Protein AF-A0A8H3FUB1-F1 (afdb_monomer_lite)

InterPro domains:
  IPR019400 Peptidase C65, otubain [PF10275] (20-75)
  IPR038765 Papain-like cysteine peptidase superfamily [SSF54001] (29-77)

Radius of gyration: 18.66 Å; chains: 1; bounding box: 60×20×40 Å

pLDDT: mean 89.92, std 8.13, range [55.28, 97.12]

Organism: NCBI:txid116794

Secondary structure (DSSP, 8-state):
---HHHHHHHHHHHHH------S-SBPPPEETHHHHHHTTTS-HHHHHHHHHHHHH-SEE--B--SS-HHHHHHHHHHHHHHHHHHT-

Structure (mmCIF, N/CA/C/O backbone):
data_AF-A0A8H3FUB1-F1
#
_entry.id   AF-A0A8H3FUB1-F1
#
loop_
_atom_site.group_PDB
_atom_site.id
_atom_site.type_symbol
_atom_site.label_atom_id
_atom_site.label_alt_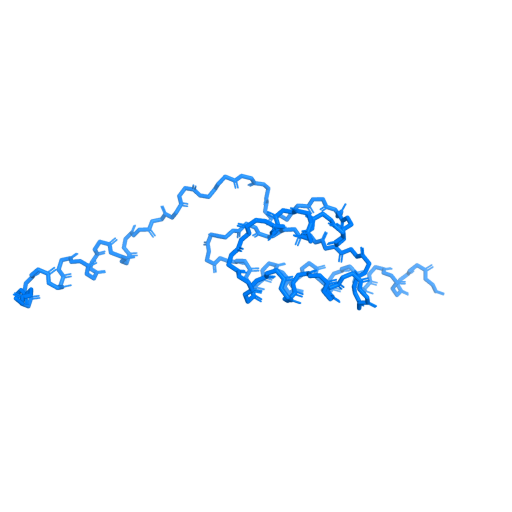id
_atom_site.label_comp_id
_atom_site.label_asym_id
_atom_site.label_entity_id
_atom_site.label_seq_id
_atom_site.pdbx_PDB_ins_code
_atom_site.Cartn_x
_atom_site.Cartn_y
_atom_site.Cartn_z
_atom_site.occupancy
_atom_site.B_iso_or_equiv
_atom_site.auth_seq_id
_atom_site.auth_comp_id
_atom_site.auth_asym_id
_atom_site.auth_atom_id
_atom_site.pdbx_PDB_model_num
ATOM 1 N N . MET A 1 1 ? -30.634 3.565 13.328 1.00 74.38 1 MET A N 1
ATOM 2 C CA . MET A 1 1 ? -29.521 4.444 13.746 1.00 74.38 1 MET A CA 1
ATOM 3 C C . MET A 1 1 ? -28.854 3.759 14.924 1.00 74.38 1 MET A C 1
ATOM 5 O O . MET A 1 1 ? -29.599 3.267 15.760 1.00 74.38 1 MET A O 1
ATOM 9 N N . LYS A 1 2 ? -27.522 3.631 14.946 1.00 81.25 2 LYS A N 1
ATOM 10 C CA . LYS A 1 2 ? -26.821 3.005 16.082 1.00 81.25 2 LYS A CA 1
ATOM 11 C C . LYS A 1 2 ? -26.996 3.868 17.334 1.00 81.25 2 LYS A C 1
ATOM 13 O O . LYS A 1 2 ? -27.036 5.093 17.203 1.00 81.25 2 LYS A O 1
ATOM 18 N N . THR A 1 3 ? -27.136 3.251 18.502 1.00 93.94 3 THR A N 1
ATOM 19 C CA . THR A 1 3 ? -27.227 3.985 19.775 1.00 93.94 3 THR A CA 1
ATOM 20 C C . THR A 1 3 ? -25.858 4.549 20.164 1.00 93.94 3 THR A C 1
ATOM 22 O O . THR A 1 3 ? -24.824 4.088 19.680 1.00 93.94 3 THR A O 1
ATOM 25 N N . GLU A 1 4 ? -25.820 5.558 21.036 1.00 93.38 4 GLU A N 1
ATOM 26 C CA . GLU A 1 4 ? -24.548 6.127 21.513 1.00 93.38 4 GLU A CA 1
ATOM 27 C C . GLU A 1 4 ? -23.675 5.080 22.219 1.00 93.38 4 GLU A C 1
ATOM 29 O O . GLU A 1 4 ? -22.460 5.060 22.032 1.00 93.38 4 GLU A O 1
ATOM 34 N N . GLU A 1 5 ? -24.294 4.160 22.960 1.00 93.44 5 GLU A N 1
ATOM 35 C CA . GLU A 1 5 ? -23.608 3.053 23.630 1.00 93.44 5 GLU A CA 1
ATOM 36 C C . GLU A 1 5 ? -22.989 2.068 22.626 1.00 93.44 5 GLU A C 1
ATOM 38 O O . GLU A 1 5 ? -21.826 1.681 22.760 1.00 93.44 5 GLU A O 1
ATOM 43 N N . GLU A 1 6 ? -23.723 1.715 21.565 1.00 94.69 6 GLU A N 1
ATOM 44 C CA . GLU A 1 6 ? -23.194 0.889 20.476 1.00 94.69 6 GLU A CA 1
ATOM 45 C C . GLU A 1 6 ? -22.015 1.577 19.780 1.00 94.69 6 GLU A C 1
ATOM 47 O O . GLU A 1 6 ? -21.003 0.937 19.493 1.00 94.69 6 GLU A O 1
ATOM 52 N N . MET A 1 7 ? -22.112 2.886 19.534 1.00 94.88 7 MET A N 1
ATOM 53 C CA . MET A 1 7 ? -21.035 3.667 18.923 1.00 94.88 7 MET A CA 1
ATOM 54 C C . MET A 1 7 ? -19.798 3.744 19.828 1.00 94.88 7 MET A C 1
ATOM 56 O O . MET A 1 7 ? -18.680 3.576 19.340 1.00 94.88 7 MET A O 1
ATOM 60 N N . ALA A 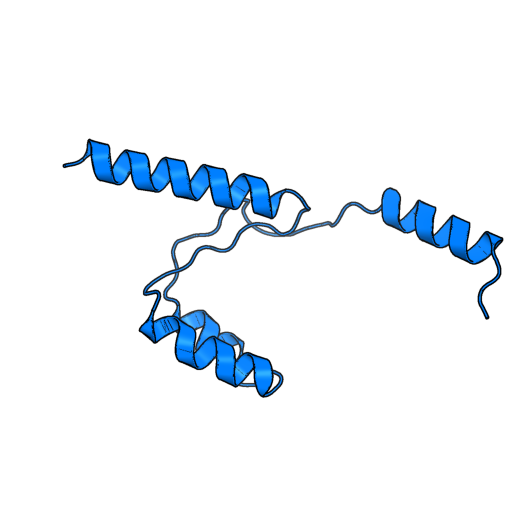1 8 ? -19.981 3.925 21.138 1.00 94.50 8 ALA A N 1
ATOM 61 C CA . ALA A 1 8 ? -18.891 3.936 22.110 1.00 94.50 8 ALA A CA 1
ATOM 62 C C . ALA A 1 8 ? -18.187 2.573 22.201 1.00 94.50 8 ALA A C 1
ATOM 64 O O . ALA A 1 8 ? -16.956 2.506 22.221 1.00 94.50 8 ALA A O 1
ATOM 65 N N . ASN A 1 9 ? -18.946 1.473 22.187 1.00 95.00 9 ASN A N 1
ATOM 66 C CA . ASN A 1 9 ? -18.366 0.132 22.187 1.00 95.00 9 ASN A CA 1
ATOM 67 C C . ASN A 1 9 ? -17.598 -0.154 20.886 1.00 95.00 9 ASN A C 1
ATOM 69 O O . ASN A 1 9 ? -16.492 -0.688 20.934 1.00 95.00 9 ASN A O 1
ATOM 73 N N . LEU A 1 10 ? -18.130 0.254 19.729 1.00 94.81 10 LEU A N 1
ATOM 74 C CA . LEU A 1 10 ? -17.423 0.131 18.450 1.00 94.81 10 LEU A CA 1
ATOM 75 C C . LEU A 1 10 ? -16.129 0.953 18.425 1.00 94.81 10 LEU A C 1
ATOM 77 O O . LEU A 1 10 ? -15.114 0.458 17.941 1.00 94.81 10 LEU A O 1
ATOM 81 N N . GLN A 1 11 ? -16.135 2.167 18.983 1.00 93.62 11 GLN A N 1
ATOM 82 C CA . GLN A 1 11 ? -14.920 2.973 19.107 1.00 93.62 11 GLN A CA 1
ATOM 83 C C . GLN A 1 11 ? -13.881 2.282 19.995 1.00 93.62 11 GLN A C 1
ATOM 85 O O . GLN A 1 11 ? -12.708 2.229 19.633 1.00 93.62 11 GLN A O 1
ATOM 90 N N . ARG A 1 12 ? -14.300 1.712 21.132 1.00 95.31 12 ARG A N 1
ATOM 91 C CA . ARG A 1 12 ? -13.404 0.963 22.022 1.00 95.31 12 ARG A CA 1
ATOM 92 C C . ARG A 1 12 ? -12.794 -0.247 21.310 1.00 95.31 12 ARG A C 1
ATOM 94 O O . ARG A 1 12 ? -11.580 -0.397 21.311 1.00 95.31 12 ARG A O 1
ATOM 101 N N . LEU A 1 13 ? -13.617 -1.055 20.637 1.00 93.25 13 LEU A N 1
ATOM 102 C CA . LEU A 1 13 ? -13.146 -2.200 19.850 1.00 93.25 13 LEU A CA 1
ATOM 103 C C . LEU A 1 13 ? -12.179 -1.780 18.736 1.00 93.25 13 LEU A C 1
ATOM 105 O O . LEU A 1 13 ? -11.213 -2.487 18.477 1.00 93.25 13 LEU A O 1
ATOM 109 N N . SER A 1 14 ? -12.413 -0.629 18.100 1.00 89.00 14 SER A N 1
ATOM 110 C CA . SER A 1 14 ? -11.506 -0.088 17.087 1.00 89.00 14 SER A CA 1
ATOM 111 C C . SER A 1 14 ? -10.175 0.390 17.672 1.00 89.00 14 SER A C 1
ATOM 113 O O . SER A 1 14 ? -9.162 0.274 16.991 1.00 89.00 14 SER A O 1
ATOM 115 N N . ASN A 1 15 ? -10.167 0.942 18.889 1.00 89.81 15 ASN A N 1
ATOM 116 C CA . ASN A 1 15 ? -8.941 1.389 19.559 1.00 89.81 15 ASN A CA 1
ATOM 117 C C . ASN A 1 15 ? -8.074 0.204 20.002 1.00 89.81 15 ASN A C 1
ATOM 119 O O . ASN A 1 15 ? -6.852 0.272 19.907 1.00 89.81 15 ASN A O 1
ATOM 123 N N . ASP A 1 16 ? -8.715 -0.869 20.468 1.00 90.69 16 ASP A N 1
ATOM 124 C CA . ASP A 1 16 ? -8.044 -2.079 20.955 1.00 90.69 16 ASP A CA 1
ATOM 125 C C . ASP A 1 16 ? -7.626 -3.022 19.806 1.00 90.69 16 ASP A C 1
ATOM 127 O O . ASP A 1 16 ? -6.924 -4.011 20.027 1.00 90.69 16 ASP A O 1
ATOM 131 N N . TYR A 1 17 ? -8.071 -2.753 18.573 1.00 85.44 17 TYR A N 1
ATOM 132 C CA . TYR A 1 17 ? -7.791 -3.603 17.423 1.00 85.44 17 TYR A CA 1
ATOM 133 C C . TYR A 1 17 ? -6.314 -3.539 17.027 1.00 85.44 17 TYR A C 1
ATOM 135 O O . TYR A 1 17 ? -5.810 -2.513 16.567 1.00 85.44 17 TYR A O 1
ATOM 143 N N . VAL A 1 18 ? -5.638 -4.682 17.127 1.00 80.12 18 VAL A N 1
ATOM 144 C CA . VAL A 1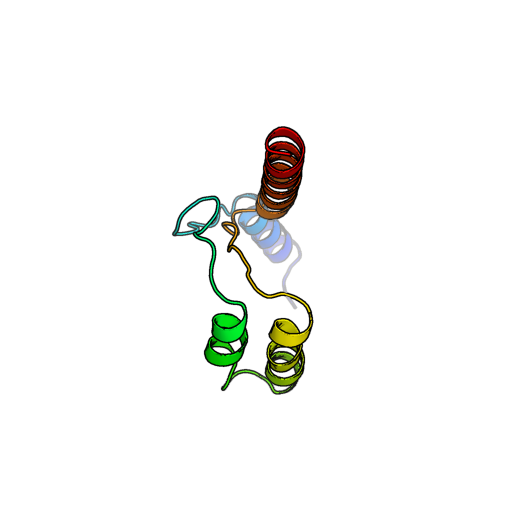 18 ? -4.296 -4.883 16.581 1.00 80.12 18 VAL A CA 1
ATOM 145 C C . VAL A 1 18 ? -4.424 -5.737 15.321 1.00 80.12 18 VAL A C 1
ATOM 147 O O . VAL A 1 18 ? -4.873 -6.881 15.414 1.00 80.12 18 VAL A O 1
ATOM 150 N N . PRO A 1 19 ? -4.047 -5.226 14.136 1.00 74.50 19 PRO A N 1
ATOM 151 C CA . PRO A 1 19 ? -4.099 -6.022 12.923 1.00 74.50 19 PRO A CA 1
ATOM 152 C C . PRO A 1 19 ? -3.082 -7.161 13.002 1.00 74.50 19 PRO A C 1
ATOM 154 O O . PRO A 1 19 ? -1.884 -6.931 13.184 1.00 74.50 19 PRO A O 1
ATOM 157 N N . GLU A 1 20 ? -3.534 -8.391 12.771 1.00 76.38 20 GLU A N 1
ATOM 158 C CA . GLU A 1 20 ? -2.642 -9.500 12.438 1.00 76.38 20 GLU A CA 1
ATOM 159 C C . GLU A 1 20 ? -2.119 -9.292 11.015 1.00 76.38 20 GLU A C 1
ATOM 161 O O . GLU A 1 20 ? -2.593 -9.902 10.066 1.00 76.38 20 GLU A O 1
ATOM 166 N N . ALA A 1 21 ? -1.181 -8.365 10.833 1.00 75.31 21 ALA A N 1
ATOM 167 C CA . ALA A 1 21 ? -0.569 -8.143 9.533 1.00 75.31 21 ALA A CA 1
ATOM 168 C C . ALA A 1 21 ? 0.466 -9.250 9.260 1.00 75.31 21 ALA A C 1
ATOM 170 O O . ALA A 1 21 ? 1.427 -9.422 10.019 1.00 75.31 21 ALA A O 1
ATOM 171 N N . GLN A 1 22 ? 0.289 -10.002 8.175 1.00 78.50 22 GLN A N 1
ATOM 172 C CA . GLN A 1 22 ? 1.251 -11.002 7.704 1.00 78.50 22 GLN A CA 1
ATOM 173 C C . GLN A 1 22 ? 2.315 -10.366 6.798 1.00 78.50 22 GLN A C 1
ATOM 175 O O . GLN A 1 22 ? 2.066 -9.366 6.124 1.00 78.50 22 GLN A O 1
ATOM 180 N N . GLY A 1 23 ? 3.502 -10.977 6.772 1.00 81.38 23 GLY A N 1
ATOM 181 C CA . GLY A 1 23 ? 4.622 -10.573 5.921 1.00 81.38 23 GLY A CA 1
ATOM 182 C C . GLY A 1 23 ? 5.716 -9.778 6.638 1.00 81.38 23 GLY A C 1
ATOM 183 O O . GLY A 1 23 ? 5.597 -9.414 7.815 1.00 81.38 23 GLY A O 1
ATOM 184 N N . ASP A 1 24 ? 6.794 -9.540 5.894 1.00 88.56 24 ASP A N 1
ATOM 185 C CA . ASP A 1 24 ? 7.991 -8.843 6.363 1.00 88.56 24 ASP A CA 1
ATOM 186 C C . ASP A 1 24 ? 7.723 -7.360 6.633 1.00 88.56 24 ASP A C 1
ATOM 188 O O . ASP A 1 24 ? 6.868 -6.735 6.004 1.00 88.56 24 ASP A O 1
ATOM 192 N N . LEU A 1 25 ? 8.493 -6.768 7.552 1.00 90.00 25 LEU A N 1
ATOM 193 C CA . LEU A 1 25 ? 8.374 -5.350 7.913 1.00 90.00 25 LEU A CA 1
ATOM 194 C C . LEU A 1 25 ? 8.567 -4.426 6.698 1.00 90.00 25 LEU A C 1
ATOM 196 O O . LEU A 1 25 ? 7.811 -3.465 6.524 1.00 90.00 25 LEU A O 1
ATOM 200 N N . VAL A 1 26 ? 9.552 -4.749 5.858 1.00 92.69 26 VAL A N 1
ATOM 201 C CA . VAL A 1 26 ? 9.815 -4.141 4.551 1.00 92.69 26 VAL A CA 1
ATOM 202 C C . VAL A 1 26 ? 10.100 -5.273 3.570 1.00 92.69 26 VAL A C 1
ATOM 204 O O . VAL A 1 26 ? 10.979 -6.095 3.814 1.00 92.69 26 VAL A O 1
ATOM 207 N N . GLY A 1 27 ? 9.360 -5.319 2.468 1.00 92.00 27 GLY A N 1
ATOM 208 C CA . GLY A 1 27 ? 9.501 -6.348 1.449 1.00 92.00 27 GLY A CA 1
ATOM 209 C C . GLY A 1 27 ? 10.741 -6.182 0.568 1.00 92.00 27 GLY A C 1
ATOM 210 O O . GLY A 1 27 ? 11.444 -5.162 0.563 1.00 92.00 27 GLY A O 1
ATOM 211 N N . HIS A 1 28 ? 10.989 -7.204 -0.246 1.00 93.38 28 HIS A N 1
ATOM 212 C CA . HIS A 1 28 ? 12.021 -7.170 -1.278 1.00 93.38 28 HIS A CA 1
ATOM 213 C C . HIS A 1 28 ? 11.718 -6.129 -2.364 1.00 93.38 28 HIS A C 1
ATOM 215 O O . HIS A 1 28 ? 10.564 -5.761 -2.596 1.00 93.38 28 HIS A O 1
ATOM 221 N N . LEU A 1 29 ? 12.771 -5.665 -3.041 1.00 94.25 29 LEU A N 1
ATOM 222 C CA . LEU A 1 29 ? 12.648 -4.765 -4.183 1.00 94.25 29 LEU A CA 1
ATOM 223 C C . LEU A 1 29 ? 11.967 -5.512 -5.335 1.00 94.25 29 LEU A C 1
ATOM 225 O O . LEU A 1 29 ? 12.444 -6.562 -5.761 1.00 94.25 29 LEU A O 1
ATOM 229 N N . ARG A 1 30 ? 10.851 -4.981 -5.833 1.00 96.06 30 ARG A N 1
ATOM 230 C CA . ARG A 1 30 ? 10.064 -5.560 -6.931 1.00 96.06 30 ARG A CA 1
ATOM 231 C C . ARG A 1 30 ? 9.894 -4.540 -8.048 1.00 96.06 30 ARG A C 1
ATOM 233 O O . ARG A 1 30 ? 9.864 -3.340 -7.792 1.00 96.06 30 ARG A O 1
ATOM 240 N N . SER A 1 31 ? 9.749 -5.010 -9.286 1.00 96.62 31 SER A N 1
ATOM 241 C CA . SER A 1 31 ? 9.430 -4.134 -10.420 1.00 96.62 31 SER A CA 1
ATOM 242 C C . SER A 1 31 ? 8.030 -3.546 -10.272 1.00 96.62 31 SER A C 1
ATOM 244 O O . SER A 1 31 ? 7.073 -4.276 -10.008 1.00 96.62 31 SER A O 1
ATOM 246 N N . THR A 1 32 ? 7.886 -2.248 -10.532 1.00 96.50 32 THR A N 1
ATOM 247 C CA . THR A 1 32 ? 6.588 -1.552 -10.525 1.00 96.50 32 THR A CA 1
ATOM 248 C C . THR A 1 32 ? 5.601 -2.120 -11.551 1.00 96.50 32 THR A C 1
ATOM 250 O O . THR A 1 32 ? 4.392 -1.991 -11.367 1.00 96.50 32 THR A O 1
ATOM 253 N N . GLN A 1 33 ? 6.074 -2.831 -12.584 1.00 96.44 33 GLN A N 1
ATOM 254 C CA . GLN A 1 33 ? 5.201 -3.557 -13.519 1.00 96.44 33 GLN A CA 1
ATOM 255 C C . GLN A 1 33 ? 4.313 -4.589 -12.810 1.00 96.44 33 GLN A C 1
ATOM 257 O O . GLN A 1 33 ? 3.182 -4.822 -13.233 1.00 96.44 33 GLN A O 1
ATOM 262 N N . ALA A 1 34 ? 4.782 -5.160 -11.695 1.00 96.44 34 ALA A N 1
ATOM 263 C CA .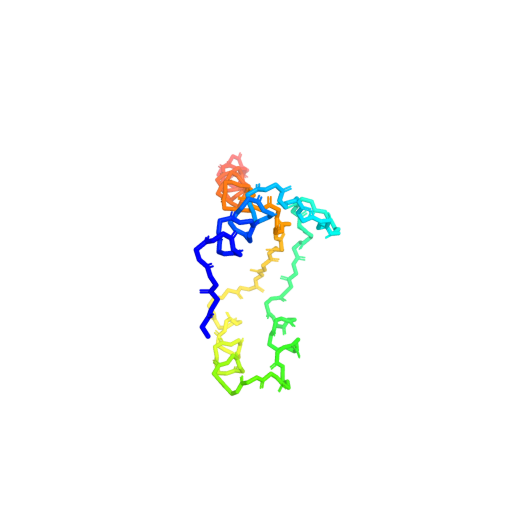 ALA A 1 34 ? 3.988 -6.095 -10.907 1.00 96.44 34 ALA A CA 1
ATOM 264 C C . ALA A 1 34 ? 2.722 -5.439 -10.331 1.00 96.44 34 ALA A C 1
ATOM 266 O O . ALA A 1 34 ? 1.690 -6.094 -10.270 1.00 96.44 34 ALA A O 1
ATOM 267 N N . ILE A 1 35 ? 2.763 -4.146 -9.979 1.00 95.88 35 ILE A N 1
ATOM 268 C CA . ILE A 1 35 ? 1.584 -3.424 -9.469 1.00 95.88 35 ILE A CA 1
ATOM 269 C C . ILE A 1 35 ? 0.537 -3.266 -10.577 1.00 95.88 35 ILE A C 1
ATOM 271 O O . ILE A 1 35 ? -0.647 -3.489 -10.343 1.00 95.88 35 ILE A O 1
ATOM 275 N N . ALA A 1 36 ? 0.960 -2.912 -11.794 1.00 95.00 36 ALA A N 1
ATOM 276 C CA . ALA A 1 36 ? 0.047 -2.803 -12.931 1.00 95.00 36 ALA A CA 1
ATOM 277 C C . ALA A 1 36 ? -0.633 -4.149 -13.246 1.00 95.00 36 ALA A C 1
ATOM 279 O O . ALA A 1 36 ? -1.823 -4.184 -13.551 1.00 95.00 36 ALA A O 1
ATOM 280 N N . ALA A 1 37 ? 0.103 -5.259 -13.119 1.00 96.06 37 ALA A N 1
ATOM 281 C CA . ALA A 1 37 ? -0.449 -6.601 -13.285 1.00 96.06 37 ALA A CA 1
ATOM 282 C C . ALA A 1 37 ? -1.440 -6.970 -12.164 1.00 96.06 37 ALA A C 1
ATOM 284 O O . ALA A 1 37 ? -2.542 -7.440 -12.458 1.00 96.06 37 ALA A O 1
ATOM 285 N N . GLU A 1 38 ? -1.083 -6.713 -10.899 1.00 95.69 38 GLU A N 1
ATOM 286 C CA . GLU A 1 38 ? -1.921 -6.988 -9.720 1.00 95.69 38 GLU A CA 1
ATOM 287 C C . GLU A 1 38 ? -3.273 -6.255 -9.782 1.00 95.69 38 GLU A C 1
ATOM 289 O O . GLU A 1 38 ? -4.297 -6.811 -9.395 1.00 95.69 38 GLU A O 1
ATOM 294 N N . TYR A 1 39 ? -3.298 -5.036 -10.328 1.00 96.56 39 TYR A N 1
ATOM 295 C CA . TYR A 1 39 ? -4.507 -4.213 -10.426 1.00 96.56 39 TYR A CA 1
ATOM 296 C C . TYR A 1 39 ? -5.229 -4.307 -11.774 1.00 96.56 39 TYR A C 1
ATOM 298 O O . TYR A 1 39 ? -6.190 -3.573 -11.986 1.00 96.56 39 TYR A O 1
ATOM 306 N N . SER A 1 40 ? -4.825 -5.208 -12.673 1.00 95.50 40 SER A N 1
ATOM 307 C CA . SER A 1 40 ? -5.380 -5.308 -14.036 1.00 95.50 40 SER A CA 1
ATOM 308 C C . SER A 1 40 ? -6.902 -5.511 -14.098 1.00 95.50 40 SER A C 1
ATOM 310 O O . SER A 1 40 ? -7.535 -5.069 -15.055 1.00 95.50 40 SER A O 1
ATOM 312 N N . LEU A 1 41 ? -7.490 -6.138 -13.073 1.00 95.19 41 LEU A N 1
ATOM 313 C CA . LEU A 1 41 ? -8.931 -6.399 -12.948 1.00 95.19 41 LEU A CA 1
ATOM 314 C C . LEU A 1 41 ? -9.601 -5.587 -11.824 1.00 95.19 41 LEU A C 1
ATOM 316 O O . LEU A 1 41 ? -10.726 -5.891 -11.428 1.00 95.19 41 LEU A O 1
ATOM 320 N N . ALA A 1 42 ? -8.905 -4.592 -11.271 1.00 96.00 42 ALA A N 1
ATOM 321 C CA . ALA A 1 42 ? -9.442 -3.735 -10.221 1.00 96.00 42 ALA A CA 1
ATOM 322 C C . ALA A 1 42 ? -10.418 -2.689 -10.786 1.00 96.00 42 ALA A C 1
ATOM 324 O O . ALA A 1 42 ? -10.680 -2.616 -11.987 1.00 96.00 42 ALA A O 1
ATOM 325 N N . ASP A 1 43 ? -10.942 -1.838 -9.903 1.00 97.12 43 ASP A N 1
ATOM 326 C CA . ASP A 1 43 ? -11.730 -0.681 -10.316 1.00 97.12 43 ASP A CA 1
ATOM 327 C C . ASP A 1 43 ? -10.953 0.184 -11.343 1.00 97.12 43 ASP A C 1
ATOM 329 O O . ASP A 1 43 ? -9.737 0.385 -11.183 1.00 97.12 43 ASP A O 1
ATOM 333 N N . PRO A 1 44 ? -11.625 0.721 -12.383 1.00 96.44 44 PRO A N 1
ATOM 334 C CA . PRO A 1 44 ? -10.975 1.472 -13.457 1.00 96.44 44 PRO A CA 1
ATOM 335 C C . PRO A 1 44 ? -10.081 2.625 -12.982 1.00 96.44 44 PRO A C 1
ATOM 337 O O . PRO A 1 44 ? -9.070 2.926 -13.620 1.00 96.44 44 PRO A O 1
ATOM 340 N N . VAL A 1 45 ? -10.403 3.261 -11.850 1.00 96.75 45 VAL A N 1
ATOM 341 C CA . VAL A 1 45 ? -9.588 4.339 -11.273 1.00 96.75 45 VAL A CA 1
ATOM 342 C C . VAL A 1 45 ? -8.229 3.811 -10.821 1.00 96.75 45 VAL A C 1
ATOM 344 O O . VAL A 1 45 ? -7.208 4.478 -11.014 1.00 96.75 45 VAL A O 1
ATOM 347 N N . TYR A 1 46 ? -8.187 2.617 -10.232 1.00 96.25 46 TYR A N 1
ATOM 348 C CA . TYR A 1 46 ? -6.934 1.992 -9.819 1.00 96.25 46 TYR A CA 1
ATOM 349 C C . TYR A 1 46 ? -6.152 1.446 -11.011 1.00 96.25 46 TYR A C 1
ATOM 351 O O . TYR A 1 46 ? -4.936 1.635 -11.053 1.00 96.25 46 TYR A O 1
ATOM 359 N N . VAL A 1 47 ? -6.820 0.869 -12.014 1.00 97.06 47 VAL A N 1
ATOM 360 C CA . VAL A 1 47 ? -6.175 0.453 -13.275 1.00 97.06 47 VAL A CA 1
ATOM 361 C C . VAL A 1 47 ? -5.462 1.646 -13.924 1.00 97.06 47 VAL A C 1
ATOM 363 O O . VAL A 1 47 ? -4.272 1.590 -14.237 1.00 97.06 47 VAL A O 1
ATOM 366 N N . HIS A 1 48 ? -6.150 2.782 -14.054 1.00 96.31 48 HIS A N 1
ATOM 367 C CA . HIS A 1 48 ? -5.579 3.989 -14.660 1.00 96.31 48 HIS A CA 1
ATOM 368 C C . HIS A 1 48 ? -4.377 4.543 -13.883 1.00 96.31 48 HIS A C 1
ATOM 370 O O . HIS A 1 48 ? -3.401 5.006 -14.469 1.00 96.31 48 HIS A O 1
ATOM 376 N N . LYS A 1 49 ? -4.420 4.495 -12.547 1.00 95.94 49 LYS A N 1
ATOM 377 C CA . LYS A 1 49 ? -3.295 4.940 -11.710 1.00 95.94 49 LYS A CA 1
ATOM 378 C C . LYS A 1 49 ? -2.099 4.003 -11.831 1.00 95.94 49 LYS A C 1
ATOM 380 O O . LYS A 1 49 ? -0.972 4.465 -11.981 1.00 95.94 49 LYS A O 1
ATOM 385 N N . THR A 1 50 ? -2.341 2.700 -11.757 1.00 96.75 50 THR A N 1
ATOM 386 C CA . THR A 1 50 ? -1.280 1.689 -11.678 1.00 96.75 50 THR A CA 1
ATOM 387 C C . THR A 1 50 ? -0.593 1.440 -13.012 1.00 96.75 50 THR A C 1
ATOM 389 O O . THR A 1 50 ? 0.606 1.181 -13.019 1.00 96.75 50 THR A O 1
ATOM 392 N N . THR A 1 51 ? -1.283 1.631 -14.138 1.00 95.88 51 THR A N 1
ATOM 393 C CA . THR A 1 51 ? -0.678 1.560 -15.482 1.00 95.88 51 THR A CA 1
ATOM 394 C C . THR A 1 51 ? 0.364 2.653 -15.736 1.00 95.88 51 THR A C 1
ATOM 396 O O . THR A 1 51 ? 1.309 2.418 -16.480 1.00 95.88 51 THR A O 1
ATOM 399 N N . ARG A 1 52 ? 0.251 3.814 -15.076 1.00 95.56 52 ARG A N 1
ATOM 400 C CA . ARG A 1 52 ? 1.195 4.942 -15.209 1.00 95.56 52 ARG A CA 1
ATOM 401 C C . ARG A 1 52 ? 2.382 4.887 -14.248 1.00 95.56 52 ARG A C 1
ATOM 403 O O . ARG A 1 52 ? 3.371 5.583 -14.450 1.00 95.56 52 ARG A O 1
ATOM 410 N N . LEU A 1 53 ? 2.304 4.095 -13.176 1.00 95.12 53 LEU A N 1
ATOM 411 C CA . LEU A 1 53 ? 3.383 4.013 -12.183 1.00 95.12 53 LEU A CA 1
ATOM 412 C C . LEU A 1 53 ? 4.733 3.559 -12.777 1.00 95.12 53 LEU A C 1
ATOM 414 O O . LEU A 1 53 ? 5.740 4.187 -12.436 1.00 95.12 53 LEU A O 1
ATOM 418 N N . PRO A 1 54 ? 4.793 2.544 -13.667 1.00 95.94 54 PRO A N 1
ATOM 419 C CA . PRO A 1 54 ? 6.053 2.085 -14.253 1.00 95.94 54 PRO A CA 1
ATOM 420 C C . PRO A 1 54 ? 6.779 3.138 -15.099 1.00 95.94 54 PRO A C 1
ATOM 422 O O . PRO A 1 54 ? 7.987 3.031 -15.276 1.00 95.94 54 PRO A O 1
ATOM 425 N N . GLU A 1 55 ? 6.073 4.158 -15.600 1.00 95.12 55 GLU A N 1
ATOM 426 C CA . GLU A 1 55 ? 6.675 5.256 -16.373 1.00 95.12 55 GLU A CA 1
ATOM 427 C C . GLU A 1 55 ? 7.548 6.164 -15.496 1.00 95.12 55 GLU A C 1
ATOM 429 O O . GLU A 1 55 ? 8.501 6.771 -15.979 1.00 95.12 55 GLU A O 1
ATOM 434 N N . LYS A 1 56 ? 7.223 6.264 -14.200 1.00 95.69 56 LYS A N 1
ATOM 435 C CA . LYS A 1 56 ? 7.889 7.173 -13.259 1.00 95.69 56 LYS A CA 1
ATOM 436 C C . LYS A 1 56 ? 8.804 6.456 -12.271 1.00 95.69 56 LYS A C 1
ATOM 438 O O . LYS A 1 56 ? 9.821 7.014 -11.870 1.00 95.69 56 LYS A O 1
ATOM 443 N N . TYR A 1 57 ? 8.441 5.246 -11.857 1.00 95.38 57 TYR A N 1
ATOM 444 C CA . TYR A 1 57 ? 9.155 4.495 -10.829 1.00 95.38 57 TYR A CA 1
ATOM 445 C C . TYR A 1 57 ? 9.487 3.099 -11.345 1.00 95.38 57 TYR A C 1
ATOM 447 O O . TYR A 1 57 ? 8.587 2.327 -11.667 1.0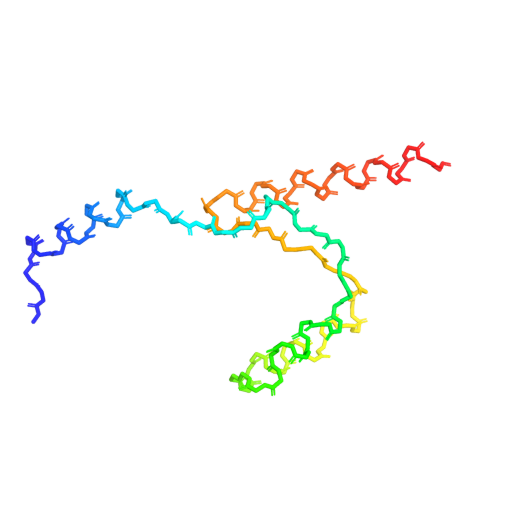0 95.38 57 TYR A O 1
ATOM 455 N N . SER A 1 58 ? 10.772 2.742 -11.378 1.00 95.19 58 SER A N 1
ATOM 456 C CA . SER A 1 58 ? 11.213 1.428 -11.865 1.00 95.19 58 SER A CA 1
ATOM 457 C C . SER A 1 58 ? 10.882 0.294 -10.887 1.00 95.19 58 SER A C 1
ATOM 459 O O . SER A 1 58 ? 10.489 -0.797 -11.310 1.00 95.19 58 SER A O 1
ATOM 461 N N . HIS A 1 59 ? 10.996 0.563 -9.582 1.00 95.56 59 HIS A N 1
ATOM 462 C CA . HIS A 1 59 ? 10.831 -0.425 -8.520 1.00 95.56 59 HIS A CA 1
ATOM 463 C C . HIS A 1 59 ? 10.054 0.117 -7.321 1.00 95.56 59 HIS A C 1
ATOM 465 O O . HIS A 1 59 ? 9.960 1.326 -7.107 1.00 95.56 59 HIS A O 1
ATOM 471 N N . TYR A 1 60 ? 9.553 -0.805 -6.502 1.00 94.94 60 TYR A N 1
ATOM 472 C CA . TYR A 1 60 ? 8.913 -0.521 -5.226 1.00 94.94 60 TYR A CA 1
ATOM 473 C C . TYR A 1 60 ? 9.256 -1.590 -4.181 1.00 94.94 60 TYR A C 1
ATOM 475 O O . TYR A 1 60 ? 9.710 -2.689 -4.510 1.00 94.94 60 TYR A O 1
ATOM 483 N N . ARG A 1 61 ? 9.005 -1.269 -2.910 1.00 94.75 61 ARG A N 1
ATOM 484 C CA . ARG A 1 61 ? 8.981 -2.219 -1.790 1.00 94.75 61 ARG A CA 1
ATOM 485 C C . ARG A 1 61 ? 7.654 -2.083 -1.064 1.00 94.75 61 ARG A C 1
ATOM 487 O O . ARG A 1 61 ? 7.137 -0.976 -0.918 1.00 94.75 61 ARG A O 1
ATOM 494 N N . THR A 1 62 ? 7.104 -3.199 -0.607 1.00 93.62 62 THR A N 1
ATOM 495 C CA . THR A 1 62 ? 5.947 -3.186 0.290 1.00 93.62 62 THR A CA 1
ATOM 496 C C . THR A 1 62 ? 6.402 -2.888 1.714 1.00 93.62 62 THR A C 1
ATOM 498 O O . THR A 1 62 ? 7.505 -3.254 2.113 1.00 93.62 62 THR A O 1
ATOM 501 N N . VAL A 1 63 ? 5.555 -2.222 2.493 1.00 93.25 63 VAL A N 1
ATOM 502 C CA . VAL A 1 63 ? 5.786 -1.998 3.923 1.00 93.25 63 VAL A CA 1
ATOM 503 C C . VAL A 1 63 ? 4.593 -2.560 4.675 1.00 93.25 63 VAL A C 1
ATOM 505 O O . VAL A 1 63 ? 3.449 -2.302 4.295 1.00 93.25 63 VAL A O 1
ATOM 508 N N . LYS A 1 64 ? 4.852 -3.338 5.727 1.00 91.00 64 LYS A N 1
ATOM 509 C CA . LYS A 1 64 ? 3.803 -3.980 6.523 1.00 91.00 64 LYS A CA 1
ATOM 510 C C . LYS A 1 64 ? 2.810 -2.953 7.068 1.00 91.00 64 LYS A C 1
ATOM 512 O O . LYS A 1 64 ? 3.216 -2.023 7.760 1.00 91.00 64 LYS A O 1
ATOM 517 N N . GLY A 1 65 ? 1.523 -3.141 6.778 1.00 88.38 65 GLY A N 1
ATOM 518 C CA . GLY A 1 65 ? 0.425 -2.251 7.172 1.00 88.38 65 GLY A CA 1
ATOM 519 C C . GLY A 1 65 ? -0.039 -2.435 8.620 1.00 88.38 65 GLY A C 1
ATOM 520 O O . GLY A 1 65 ? -1.204 -2.724 8.853 1.00 88.38 65 GLY A O 1
ATOM 521 N N . ASP A 1 66 ? 0.864 -2.284 9.588 1.00 88.69 66 ASP A N 1
ATOM 522 C CA . ASP A 1 66 ? 0.615 -2.447 11.031 1.00 88.69 66 ASP A CA 1
ATOM 523 C C . ASP A 1 66 ? 0.434 -1.107 11.775 1.00 88.69 66 ASP A C 1
ATOM 525 O O . ASP A 1 66 ? 0.661 -1.018 12.977 1.00 88.69 66 ASP A O 1
ATOM 529 N N . GLY A 1 67 ? 0.094 -0.034 11.054 1.00 86.62 67 GLY A N 1
ATOM 530 C CA . GLY A 1 67 ? 0.030 1.333 11.591 1.00 86.62 67 GLY A CA 1
ATOM 531 C C . GLY A 1 67 ? 1.392 2.035 11.697 1.00 86.62 67 GLY A C 1
ATOM 532 O O . GLY A 1 67 ? 1.444 3.261 11.673 1.00 86.62 67 GLY A O 1
ATOM 533 N N . ASN A 1 68 ? 2.502 1.287 11.687 1.00 89.75 68 ASN A N 1
ATOM 534 C CA . ASN A 1 68 ? 3.866 1.833 11.687 1.00 89.75 68 ASN A CA 1
ATOM 535 C C . ASN A 1 68 ? 4.468 1.971 10.275 1.00 89.75 68 ASN A C 1
ATOM 537 O O . ASN A 1 68 ? 5.625 2.370 10.125 1.00 89.75 68 ASN A O 1
ATOM 541 N N . CYS A 1 69 ? 3.704 1.653 9.222 1.00 91.12 69 CYS A N 1
ATOM 542 C CA . CYS A 1 69 ? 4.190 1.626 7.840 1.00 91.12 69 CYS A CA 1
ATOM 543 C C . CYS A 1 69 ? 4.771 2.965 7.355 1.00 91.12 69 CYS A C 1
ATOM 545 O O . CYS A 1 69 ? 5.753 2.965 6.616 1.00 91.12 69 CYS A O 1
ATOM 547 N N . GLY A 1 70 ? 4.209 4.098 7.788 1.00 89.50 70 GLY A N 1
ATOM 548 C CA . GLY A 1 70 ? 4.678 5.429 7.389 1.00 89.50 70 GLY A CA 1
ATOM 549 C C . GLY A 1 70 ? 6.080 5.746 7.910 1.00 89.50 70 GLY A C 1
ATOM 550 O O . GLY A 1 70 ? 6.966 6.091 7.129 1.00 89.50 70 GLY A O 1
ATOM 551 N N . TRP A 1 71 ? 6.300 5.561 9.215 1.00 93.00 71 TRP A N 1
ATOM 552 C CA . TRP A 1 71 ? 7.606 5.765 9.852 1.00 93.00 71 TRP A CA 1
ATOM 553 C C . TRP A 1 71 ? 8.666 4.841 9.266 1.00 93.00 71 TRP A C 1
ATOM 555 O O . TRP A 1 71 ? 9.745 5.285 8.884 1.00 93.00 71 TRP A O 1
ATOM 565 N N . ARG A 1 72 ? 8.309 3.565 9.104 1.00 94.00 72 ARG A N 1
ATOM 566 C CA . ARG A 1 72 ? 9.204 2.547 8.559 1.00 94.00 72 ARG A CA 1
ATOM 567 C C . ARG A 1 72 ? 9.589 2.822 7.106 1.00 94.00 72 ARG A C 1
ATOM 569 O O . ARG A 1 72 ? 10.742 2.637 6.731 1.00 94.00 72 ARG A O 1
ATOM 576 N N . GLY A 1 73 ? 8.639 3.276 6.287 1.00 91.69 73 GLY A N 1
ATOM 577 C CA . GLY A 1 73 ? 8.906 3.660 4.901 1.00 91.69 73 GLY A CA 1
ATOM 578 C C . GLY A 1 73 ? 9.863 4.850 4.801 1.00 91.69 73 GLY A C 1
ATOM 579 O O . GLY A 1 73 ? 10.769 4.834 3.970 1.00 91.69 73 GLY A O 1
ATOM 580 N N . MET A 1 74 ? 9.697 5.847 5.675 1.00 91.19 74 MET A N 1
ATOM 581 C CA . MET A 1 74 ? 10.581 7.012 5.733 1.00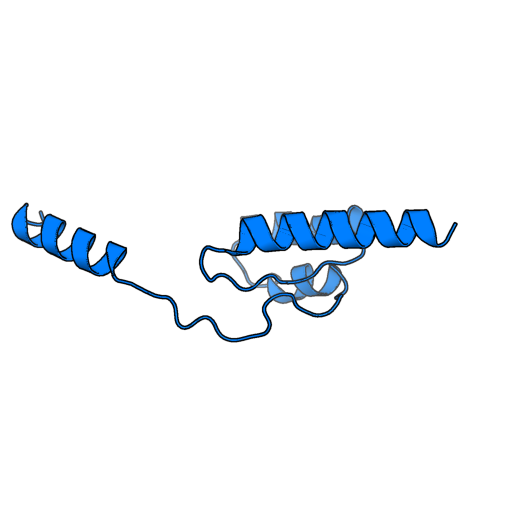 91.19 74 MET A CA 1
ATOM 582 C C . MET A 1 74 ? 12.004 6.619 6.142 1.00 91.19 74 MET A C 1
ATOM 584 O O . MET A 1 74 ? 12.945 6.938 5.422 1.00 91.19 74 MET A O 1
ATOM 588 N N . GLU A 1 75 ? 12.153 5.895 7.254 1.00 90.75 75 GLU A N 1
ATOM 589 C CA . GLU A 1 75 ? 13.453 5.464 7.779 1.00 90.75 75 GLU A CA 1
ATOM 590 C C . GLU A 1 75 ? 14.213 4.580 6.781 1.00 90.75 75 GLU A C 1
ATOM 592 O O . GLU A 1 75 ? 15.402 4.779 6.541 1.00 90.75 75 GLU A O 1
ATOM 597 N N . HIS A 1 76 ? 13.523 3.635 6.136 1.00 90.38 76 HIS A N 1
ATOM 598 C CA . HIS A 1 76 ? 14.155 2.784 5.131 1.00 90.38 76 HIS A CA 1
ATOM 599 C C . HIS A 1 76 ? 14.619 3.586 3.906 1.00 90.38 76 HIS A C 1
ATOM 601 O O . HIS A 1 76 ? 15.714 3.354 3.396 1.00 90.38 76 HIS A O 1
ATOM 607 N N . GLY A 1 77 ? 13.808 4.540 3.434 1.00 87.38 77 GLY A N 1
ATOM 608 C CA . GLY A 1 77 ? 14.152 5.370 2.278 1.00 87.38 77 GLY A CA 1
ATOM 609 C C . GLY A 1 77 ? 15.349 6.291 2.529 1.00 87.38 77 GLY A C 1
ATOM 610 O O . GLY A 1 77 ? 16.223 6.414 1.666 1.00 87.38 77 GLY A O 1
ATOM 611 N N . THR A 1 78 ? 15.427 6.910 3.711 1.00 85.19 78 THR A N 1
ATOM 612 C CA . THR A 1 78 ? 16.565 7.766 4.085 1.00 85.19 78 THR A CA 1
ATOM 613 C C . THR A 1 78 ? 17.839 6.950 4.279 1.00 85.19 78 THR A C 1
ATOM 615 O O . THR A 1 78 ? 18.896 7.358 3.793 1.00 85.19 78 THR A O 1
ATOM 618 N N . ALA A 1 79 ? 17.746 5.781 4.919 1.00 83.00 79 ALA A N 1
ATOM 619 C CA . ALA A 1 79 ? 18.874 4.873 5.092 1.00 83.00 79 ALA A CA 1
ATOM 620 C C . ALA A 1 79 ? 19.428 4.393 3.742 1.00 83.00 79 ALA A C 1
ATOM 622 O O . ALA A 1 79 ? 20.631 4.484 3.518 1.00 83.00 79 ALA A O 1
ATOM 623 N N . HIS A 1 80 ? 18.557 3.966 2.818 1.00 81.19 80 HIS A N 1
ATOM 624 C CA . HIS A 1 80 ? 18.969 3.544 1.474 1.00 81.19 80 HIS A CA 1
ATOM 625 C C . HIS A 1 80 ? 19.684 4.667 0.716 1.00 81.19 80 HIS A C 1
ATOM 627 O O . HIS A 1 80 ? 20.786 4.467 0.223 1.00 81.19 80 HIS A O 1
ATOM 633 N N . SER A 1 81 ? 19.103 5.870 0.697 1.00 79.69 81 SER A N 1
ATOM 634 C CA . SER A 1 81 ? 19.701 7.016 -0.003 1.00 79.69 81 SER A CA 1
ATOM 635 C C . SER A 1 81 ? 21.068 7.400 0.577 1.00 79.69 81 SER A C 1
ATOM 637 O O . SER A 1 81 ? 21.950 7.853 -0.143 1.00 79.69 81 SER A O 1
ATOM 639 N N . SER A 1 82 ? 21.254 7.223 1.889 1.00 74.00 82 SER A N 1
ATOM 640 C CA . SER A 1 82 ? 22.527 7.512 2.561 1.00 74.00 82 SER A CA 1
ATOM 641 C C . SER A 1 82 ? 23.613 6.494 2.207 1.00 74.00 82 SER A C 1
ATOM 643 O O . SER A 1 82 ? 24.778 6.868 2.107 1.00 74.00 82 SER A O 1
ATOM 645 N N . LEU A 1 83 ? 23.239 5.227 1.999 1.00 79.25 83 LEU A N 1
ATOM 646 C CA . LEU A 1 83 ? 24.152 4.184 1.524 1.00 79.25 83 LEU A CA 1
ATOM 647 C C . LEU A 1 83 ? 24.601 4.465 0.087 1.00 79.25 83 LEU A C 1
ATOM 649 O O . LEU A 1 83 ? 25.797 4.443 -0.174 1.00 79.25 83 LEU A O 1
ATOM 653 N N . ASP A 1 84 ? 23.670 4.842 -0.795 1.00 76.94 84 ASP A N 1
ATOM 654 C CA . ASP A 1 84 ? 23.986 5.192 -2.187 1.00 76.94 84 ASP A CA 1
ATOM 655 C C . ASP A 1 84 ? 24.981 6.372 -2.277 1.00 76.94 84 ASP A C 1
ATOM 657 O O . ASP A 1 84 ? 25.831 6.410 -3.162 1.00 76.94 84 ASP A O 1
ATOM 661 N N . ILE A 1 85 ? 24.905 7.334 -1.345 1.00 73.75 85 ILE A N 1
ATOM 662 C CA . ILE A 1 85 ? 25.858 8.457 -1.246 1.00 73.75 85 ILE A CA 1
ATOM 663 C C . ILE A 1 85 ? 27.221 8.004 -0.706 1.00 73.75 85 ILE A C 1
ATOM 665 O O . ILE A 1 85 ? 28.239 8.572 -1.083 1.00 73.75 85 ILE A O 1
ATOM 669 N N . ALA A 1 86 ? 27.258 7.024 0.197 1.00 71.00 86 ALA A N 1
ATOM 670 C CA . ALA A 1 86 ? 28.499 6.548 0.808 1.00 71.00 86 ALA A CA 1
ATOM 671 C C . ALA A 1 86 ? 29.333 5.650 -0.125 1.00 71.00 86 ALA A C 1
ATOM 673 O O . ALA A 1 86 ? 30.533 5.492 0.096 1.00 71.00 86 ALA A O 1
ATOM 674 N N . GLU A 1 87 ? 28.709 5.056 -1.144 1.00 69.00 87 GLU A N 1
ATOM 675 C CA . GLU A 1 87 ? 29.363 4.181 -2.126 1.00 69.00 87 GLU A CA 1
ATOM 676 C C . GLU A 1 87 ? 29.928 4.930 -3.353 1.00 69.00 87 GLU A C 1
ATOM 678 O O . GLU A 1 87 ? 30.503 4.292 -4.238 1.00 69.00 87 GLU A O 1
ATOM 683 N N . ASN A 1 88 ? 29.807 6.264 -3.408 1.00 55.28 88 ASN A N 1
ATOM 684 C CA . ASN A 1 88 ? 30.201 7.107 -4.546 1.00 55.28 88 ASN A CA 1
ATOM 685 C C . ASN A 1 88 ? 31.160 8.240 -4.151 1.00 55.28 88 ASN A C 1
ATOM 687 O O . ASN A 1 88 ? 31.933 8.675 -5.035 1.00 55.28 88 ASN A O 1
#

Foldseek 3Di:
DDDPVRVVVVVVCVVPDFDPFDDDQKADKDFLVVLLVVCVPPDPVSNVVSVCCCVPDGIDIDGTPRVCRVVSVVVVVVVVVVVVVVVD

Sequence (88 aa):
MKTEEEMANLQRLSNDYVPEAQGDLVGHLRSTQAIAAEYSLADPVYVHKTTRLPEKYSHYRTVKGDGNCGWRGMEHGTAHSSLDIAEN